Protein AF-A0A963G9V9-F1 (afdb_monomer)

Foldseek 3Di:
DVVLVVVLVLLLVLVVVLVVQLVVQVVVCVVVVHPDDSLNSSVVSCVVSVNDPVLSVQLVVQVPPPPHDSVVSSVVVSVVVVVVVVVVVVPPD

Structure (mmCIF, N/CA/C/O backbone):
data_AF-A0A963G9V9-F1
#
_entry.id   AF-A0A963G9V9-F1
#
loop_
_atom_site.group_PDB
_atom_site.id
_atom_site.type_symbol
_atom_site.label_atom_id
_atom_site.label_alt_id
_atom_site.label_comp_id
_atom_site.label_asym_id
_atom_site.label_entity_id
_atom_site.label_seq_id
_atom_site.pdbx_PDB_ins_code
_atom_site.Cartn_x
_atom_site.Cartn_y
_atom_site.Cartn_z
_atom_site.occupancy
_atom_site.B_iso_or_equiv
_atom_site.auth_seq_id
_atom_site.auth_comp_id
_atom_site.auth_asym_id
_atom_site.auth_atom_id
_atom_site.pdbx_PDB_model_num
ATOM 1 N N . MET A 1 1 ? -14.678 -3.800 21.833 1.00 54.41 1 MET A N 1
ATOM 2 C CA . MET A 1 1 ? -13.247 -3.422 21.724 1.00 54.41 1 MET A CA 1
ATOM 3 C C . MET A 1 1 ? -12.333 -4.540 21.194 1.00 54.41 1 MET A C 1
ATOM 5 O O . MET A 1 1 ? -11.429 -4.218 20.438 1.00 54.41 1 MET A O 1
ATOM 9 N N . GLN A 1 2 ? -12.565 -5.835 21.477 1.00 55.28 2 GLN A N 1
ATOM 10 C CA . GLN A 1 2 ? -11.696 -6.928 20.979 1.00 55.28 2 GLN A CA 1
ATOM 11 C C . GLN A 1 2 ? -11.705 -7.125 19.444 1.00 55.28 2 GLN A C 1
ATOM 13 O O . GLN A 1 2 ? -10.646 -7.312 18.853 1.00 55.28 2 GLN A O 1
ATOM 18 N N . ALA A 1 3 ? -12.853 -7.018 18.763 1.00 55.44 3 ALA A N 1
ATOM 19 C CA . ALA A 1 3 ? -12.947 -7.242 17.308 1.00 55.44 3 ALA A CA 1
ATOM 20 C C . ALA A 1 3 ? -12.066 -6.291 16.464 1.00 55.44 3 ALA A C 1
ATOM 22 O O . ALA A 1 3 ? -11.523 -6.688 15.433 1.00 55.44 3 ALA A O 1
ATOM 23 N N . LEU A 1 4 ? -11.868 -5.054 16.933 1.00 55.16 4 LEU A N 1
ATOM 24 C CA . LEU A 1 4 ? -11.037 -4.043 16.269 1.00 55.16 4 LEU A CA 1
ATOM 25 C C . LEU A 1 4 ? -9.539 -4.373 16.367 1.00 55.16 4 LEU A C 1
ATOM 27 O O . LEU A 1 4 ? -8.798 -4.197 15.403 1.00 55.16 4 LEU A O 1
ATOM 31 N N . GLN A 1 5 ? -9.097 -4.928 17.499 1.00 55.31 5 GLN A N 1
ATOM 32 C CA . GLN A 1 5 ? -7.711 -5.367 17.684 1.00 55.31 5 GLN A CA 1
ATOM 33 C C . GLN A 1 5 ? -7.374 -6.574 16.792 1.00 55.31 5 GLN A C 1
ATOM 35 O O . GLN A 1 5 ? -6.308 -6.602 16.175 1.00 55.31 5 GLN A O 1
ATOM 40 N N . PHE A 1 6 ? -8.304 -7.525 16.641 1.00 57.03 6 PHE A N 1
ATOM 41 C CA . PHE A 1 6 ? -8.152 -8.653 15.711 1.00 57.03 6 PHE A CA 1
ATOM 42 C C . PHE A 1 6 ? -8.144 -8.211 14.241 1.00 57.03 6 PHE A C 1
ATOM 44 O O . PHE A 1 6 ? -7.339 -8.715 13.451 1.00 57.03 6 PHE A O 1
ATOM 51 N N . ALA A 1 7 ? -8.984 -7.240 13.871 1.00 60.06 7 ALA A N 1
ATOM 52 C CA . ALA A 1 7 ? -8.981 -6.655 12.532 1.00 60.06 7 ALA A CA 1
ATOM 53 C C . ALA A 1 7 ? -7.636 -5.976 12.211 1.00 60.06 7 ALA A C 1
ATOM 55 O O . ALA A 1 7 ? -7.092 -6.185 11.127 1.00 60.06 7 ALA A O 1
ATOM 56 N N . ASN A 1 8 ? -7.047 -5.259 13.176 1.00 62.50 8 ASN A N 1
ATOM 57 C CA . ASN A 1 8 ? -5.734 -4.620 13.034 1.00 62.50 8 ASN A CA 1
ATOM 58 C C . ASN A 1 8 ? -4.575 -5.615 12.919 1.00 62.50 8 ASN A C 1
ATOM 60 O O . ASN A 1 8 ? -3.707 -5.454 12.060 1.00 62.50 8 ASN A O 1
ATOM 64 N N . LEU A 1 9 ? -4.558 -6.667 13.741 1.00 62.03 9 LEU A N 1
ATOM 65 C CA . LEU A 1 9 ? -3.576 -7.751 13.622 1.00 62.03 9 LEU A CA 1
ATOM 66 C C . LEU A 1 9 ? -3.652 -8.409 12.241 1.00 62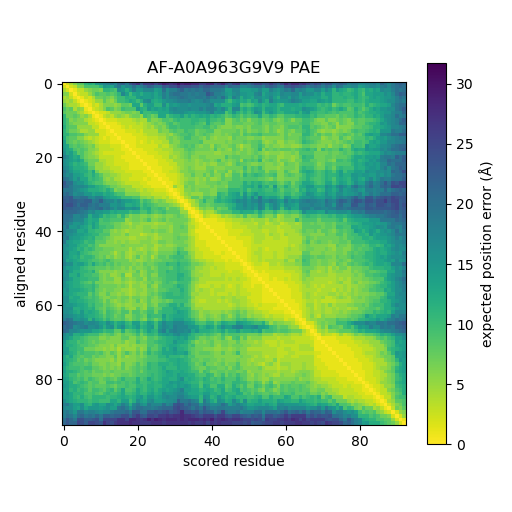.03 9 LEU A C 1
ATOM 68 O O . LEU A 1 9 ? -2.636 -8.579 11.568 1.00 62.03 9 LEU A O 1
ATOM 72 N N . THR A 1 10 ? -4.869 -8.681 11.778 1.00 69.50 10 THR A N 1
ATOM 73 C CA . THR A 1 10 ? -5.114 -9.264 10.457 1.00 69.50 10 TH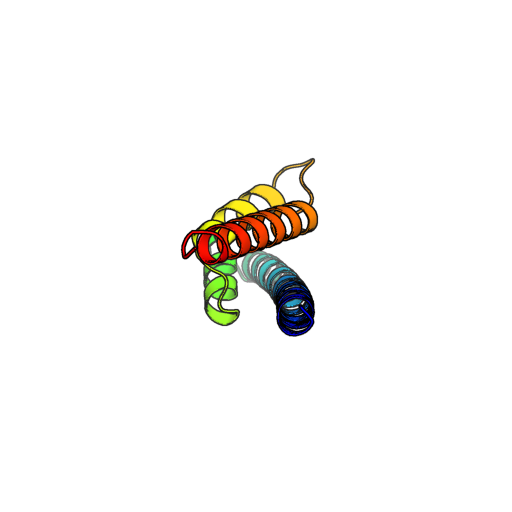R A CA 1
ATOM 74 C C . THR A 1 10 ? -4.672 -8.322 9.331 1.00 69.50 10 THR A C 1
ATOM 76 O O . THR A 1 10 ? -4.047 -8.772 8.369 1.00 69.50 10 THR A O 1
ATOM 79 N N . ALA A 1 11 ? -4.931 -7.017 9.454 1.00 66.56 11 ALA A N 1
ATOM 80 C CA . ALA A 1 11 ? -4.493 -6.002 8.496 1.00 66.56 11 ALA A CA 1
ATOM 81 C C . ALA A 1 11 ? -2.961 -5.904 8.422 1.00 66.56 11 ALA A C 1
ATOM 83 O O . ALA A 1 11 ? -2.403 -5.916 7.326 1.00 66.56 11 ALA A O 1
ATOM 84 N N . ARG A 1 12 ? -2.266 -5.916 9.568 1.00 69.50 12 ARG A N 1
ATOM 85 C CA . ARG A 1 12 ? -0.793 -5.919 9.632 1.00 69.50 12 ARG A CA 1
ATOM 86 C C . ARG A 1 12 ? -0.185 -7.166 8.995 1.00 69.50 12 ARG A C 1
ATOM 88 O O . ARG A 1 12 ? 0.771 -7.064 8.226 1.00 69.50 12 ARG A O 1
ATOM 95 N N . THR A 1 13 ? -0.736 -8.350 9.266 1.00 75.62 13 THR A N 1
ATOM 96 C CA . THR A 1 13 ? -0.252 -9.600 8.657 1.00 75.62 13 THR A CA 1
ATOM 97 C C . THR A 1 13 ? -0.495 -9.628 7.148 1.00 75.62 13 THR A C 1
ATOM 99 O O . THR A 1 13 ? 0.392 -10.035 6.394 1.00 75.62 13 THR A O 1
ATOM 102 N N . ARG A 1 14 ? -1.667 -9.168 6.688 1.00 69.75 14 ARG A N 1
ATOM 103 C CA . ARG A 1 14 ? -1.977 -9.027 5.256 1.00 69.75 14 ARG A CA 1
ATOM 104 C C . ARG A 1 14 ? -1.037 -8.035 4.580 1.00 69.75 14 ARG A C 1
ATOM 106 O O . ARG A 1 14 ? -0.507 -8.351 3.520 1.00 69.75 14 ARG A O 1
ATOM 113 N N . PHE A 1 15 ? -0.753 -6.903 5.221 1.00 70.38 15 PHE A N 1
ATOM 114 C CA . PHE A 1 15 ? 0.173 -5.907 4.694 1.00 70.38 15 PHE A CA 1
ATOM 115 C C . PHE A 1 15 ? 1.604 -6.441 4.571 1.00 70.38 15 PHE A C 1
ATOM 117 O O . PHE A 1 15 ? 2.210 -6.308 3.513 1.00 70.38 15 PHE A O 1
ATOM 124 N N . ARG A 1 16 ? 2.129 -7.125 5.596 1.00 73.12 16 ARG A N 1
ATOM 125 C CA . ARG A 1 16 ? 3.457 -7.760 5.515 1.00 73.12 16 ARG A CA 1
ATOM 126 C C . ARG A 1 16 ? 3.553 -8.734 4.339 1.00 73.12 16 ARG A C 1
ATOM 128 O O . ARG A 1 16 ? 4.519 -8.690 3.584 1.00 73.12 16 ARG A O 1
ATOM 135 N N . ARG A 1 17 ? 2.530 -9.574 4.143 1.00 74.38 17 ARG A N 1
ATOM 136 C CA . ARG A 1 17 ? 2.464 -10.515 3.009 1.00 74.38 17 ARG A CA 1
ATOM 137 C C . ARG A 1 17 ? 2.352 -9.801 1.663 1.00 74.38 17 ARG A C 1
ATOM 139 O O . ARG A 1 17 ? 3.015 -10.200 0.709 1.00 74.38 17 ARG A O 1
ATOM 146 N N . PHE A 1 18 ? 1.539 -8.751 1.584 1.00 73.19 18 PHE A N 1
ATOM 147 C CA . PHE A 1 18 ? 1.446 -7.882 0.414 1.00 73.19 18 PHE A CA 1
ATOM 148 C C . PHE A 1 18 ? 2.812 -7.292 0.058 1.00 73.19 18 PHE A C 1
ATOM 150 O O . PHE A 1 18 ? 3.245 -7.436 -1.081 1.00 73.19 18 PHE A O 1
ATOM 157 N N . PHE A 1 19 ? 3.503 -6.697 1.029 1.00 72.00 19 PHE A N 1
ATOM 158 C CA . PHE A 1 19 ? 4.775 -6.020 0.817 1.00 72.00 19 PHE A CA 1
ATOM 159 C C . PHE A 1 19 ? 5.868 -6.992 0.363 1.00 72.00 19 PHE A C 1
ATOM 161 O O . PHE A 1 19 ? 6.532 -6.746 -0.644 1.00 72.00 19 PHE A O 1
ATOM 168 N N . SER A 1 20 ? 6.000 -8.143 1.032 1.00 73.44 20 SER A N 1
ATOM 169 C CA . SER A 1 20 ? 6.934 -9.192 0.611 1.00 73.44 20 SER A CA 1
ATOM 170 C C . SER A 1 20 ? 6.643 -9.687 -0.809 1.00 73.44 20 SER A C 1
ATOM 172 O O . SER A 1 20 ? 7.571 -9.837 -1.602 1.00 73.44 20 SER A O 1
ATOM 174 N N . ASN A 1 21 ? 5.370 -9.885 -1.169 1.00 72.81 21 ASN A N 1
ATOM 175 C CA . ASN A 1 21 ? 4.996 -10.321 -2.516 1.00 72.81 21 ASN A CA 1
ATOM 176 C C . ASN A 1 21 ? 5.227 -9.234 -3.570 1.00 72.81 21 ASN A C 1
ATOM 178 O O . ASN A 1 21 ? 5.716 -9.534 -4.652 1.00 72.81 21 ASN A O 1
ATOM 182 N N . ALA A 1 22 ? 4.890 -7.979 -3.276 1.00 69.62 22 ALA A N 1
ATOM 183 C CA . ALA A 1 22 ? 5.058 -6.863 -4.201 1.00 69.62 22 ALA A CA 1
ATOM 184 C C . ALA A 1 22 ? 6.539 -6.600 -4.501 1.00 69.62 22 ALA A C 1
ATOM 186 O O . ALA A 1 22 ? 6.916 -6.406 -5.658 1.00 69.62 22 ALA A O 1
ATOM 187 N N . ARG A 1 23 ? 7.390 -6.679 -3.472 1.00 71.88 23 ARG A N 1
ATOM 188 C CA . ARG A 1 23 ? 8.842 -6.583 -3.617 1.00 71.88 23 ARG A CA 1
ATOM 189 C C . ARG A 1 23 ? 9.408 -7.745 -4.434 1.00 71.88 23 ARG A C 1
ATOM 191 O O . ARG A 1 23 ? 10.171 -7.500 -5.362 1.00 71.88 23 ARG A O 1
ATOM 198 N N . ARG A 1 24 ? 8.963 -8.976 -4.166 1.00 72.19 24 ARG A N 1
ATOM 199 C CA . ARG A 1 24 ? 9.356 -10.157 -4.945 1.00 72.19 24 ARG A CA 1
ATOM 200 C C . ARG A 1 24 ? 8.933 -10.051 -6.413 1.00 72.19 24 ARG A C 1
ATOM 202 O O . ARG A 1 24 ? 9.757 -10.258 -7.287 1.00 72.19 24 ARG A O 1
ATOM 209 N N . PHE A 1 25 ? 7.699 -9.629 -6.701 1.00 68.62 25 PHE A N 1
ATOM 210 C CA . PHE A 1 25 ? 7.239 -9.407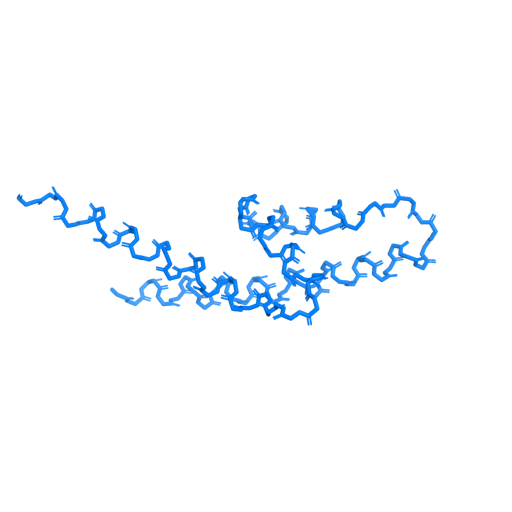 -8.079 1.00 68.62 25 PHE A CA 1
ATOM 211 C C . PHE A 1 25 ? 8.010 -8.302 -8.804 1.00 68.62 25 PHE A C 1
ATOM 213 O O . PHE A 1 25 ? 8.172 -8.360 -10.021 1.00 68.62 25 PHE A O 1
ATOM 220 N N . TRP A 1 26 ? 8.468 -7.278 -8.084 1.00 68.25 26 TRP A N 1
ATOM 221 C CA . TRP A 1 26 ? 9.329 -6.247 -8.654 1.00 68.25 26 TRP A CA 1
ATOM 222 C C . TRP A 1 26 ? 10.727 -6.781 -8.978 1.00 68.25 26 TRP A C 1
ATOM 224 O O . TRP A 1 26 ? 11.230 -6.529 -10.072 1.00 68.25 26 TRP A O 1
ATOM 234 N N . GLU A 1 27 ? 11.337 -7.529 -8.059 1.00 70.75 27 GLU A N 1
ATOM 235 C CA . GLU A 1 27 ? 12.635 -8.176 -8.271 1.00 70.75 27 GLU A CA 1
ATOM 236 C C . GLU A 1 27 ? 12.561 -9.189 -9.431 1.00 70.75 27 GLU A C 1
ATOM 238 O O . GLU A 1 27 ? 13.377 -9.124 -10.350 1.00 70.75 27 GLU A O 1
ATOM 243 N N . ASP A 1 28 ? 11.527 -10.034 -9.472 1.00 71.88 28 ASP A N 1
ATOM 244 C CA . ASP A 1 28 ? 11.282 -10.990 -10.558 1.00 71.88 28 ASP A CA 1
ATOM 245 C C . ASP A 1 28 ? 11.041 -10.266 -11.893 1.00 71.88 28 ASP A C 1
ATOM 247 O O . ASP A 1 28 ? 11.653 -10.604 -12.905 1.00 71.88 28 ASP A O 1
ATOM 251 N N . GLY A 1 29 ? 10.208 -9.218 -11.913 1.00 65.25 29 GLY A N 1
ATOM 252 C CA . GLY A 1 29 ? 9.927 -8.431 -13.118 1.00 65.25 29 GLY A CA 1
ATOM 253 C C . GLY A 1 29 ? 11.170 -7.749 -13.698 1.00 65.25 29 GLY A C 1
ATOM 254 O O . GLY A 1 29 ? 11.348 -7.741 -14.916 1.00 65.25 29 GLY A O 1
ATOM 255 N N . ARG A 1 30 ? 12.071 -7.251 -12.838 1.00 69.06 30 ARG A N 1
ATOM 256 C CA . ARG A 1 30 ? 13.367 -6.689 -13.255 1.00 69.06 30 ARG A CA 1
ATOM 257 C C . ARG A 1 30 ? 14.280 -7.725 -13.906 1.00 69.06 30 ARG A C 1
ATOM 259 O O . ARG A 1 30 ? 14.976 -7.378 -14.855 1.00 69.06 30 ARG A O 1
ATOM 266 N N . HIS A 1 31 ? 14.298 -8.957 -13.402 1.00 69.56 31 HIS A N 1
ATOM 267 C CA . HIS A 1 31 ? 15.151 -10.025 -13.937 1.00 69.56 31 HIS A CA 1
ATOM 268 C C . HIS A 1 31 ? 14.558 -10.705 -15.176 1.00 69.56 31 HIS A C 1
ATOM 270 O O . HIS A 1 31 ? 15.298 -11.230 -16.001 1.00 69.56 31 HIS A O 1
ATOM 276 N N . SER A 1 32 ? 13.235 -10.663 -15.336 1.00 64.44 32 SER A N 1
ATOM 277 C CA . SER A 1 32 ? 12.520 -11.352 -16.420 1.00 64.44 32 SER A CA 1
ATOM 278 C C . SER A 1 32 ? 12.480 -10.571 -17.742 1.00 64.44 32 SER A C 1
ATOM 280 O O . SER A 1 32 ? 11.940 -11.071 -18.724 1.00 64.44 32 SER A O 1
ATOM 282 N N . GLY A 1 33 ? 12.970 -9.325 -17.776 1.00 62.81 33 GLY A N 1
ATOM 283 C CA . GLY A 1 33 ? 12.907 -8.463 -18.967 1.00 62.81 33 GLY A CA 1
ATOM 284 C C . GLY A 1 33 ? 11.488 -8.028 -19.363 1.00 62.81 33 GLY A C 1
ATOM 285 O O . GLY A 1 33 ? 11.289 -7.469 -20.440 1.00 62.81 33 GLY A O 1
ATOM 286 N N . VAL A 1 34 ? 10.490 -8.264 -18.505 1.00 64.38 34 VAL A N 1
ATOM 287 C CA . VAL A 1 34 ? 9.102 -7.869 -18.758 1.00 64.38 34 VAL A CA 1
ATOM 288 C C . VAL A 1 34 ? 8.962 -6.369 -18.494 1.00 64.38 34 VAL A C 1
ATOM 290 O O . VAL A 1 34 ? 9.303 -5.889 -17.413 1.00 64.38 34 VAL A O 1
ATOM 293 N N . LEU A 1 35 ? 8.401 -5.624 -19.453 1.00 59.97 35 LEU A N 1
ATOM 294 C CA . LEU A 1 35 ? 8.028 -4.210 -19.300 1.00 59.97 35 LEU A CA 1
ATOM 295 C C . LEU A 1 35 ? 6.814 -4.059 -18.364 1.00 59.97 35 LEU A C 1
ATOM 297 O O . LEU A 1 35 ? 5.717 -3.678 -18.772 1.00 59.97 35 LEU A O 1
ATOM 301 N N . VAL A 1 36 ? 6.995 -4.373 -17.084 1.00 65.44 36 VAL A N 1
ATOM 302 C CA . VAL A 1 36 ? 6.033 -4.069 -16.024 1.00 65.44 36 VAL A CA 1
ATOM 303 C C . VAL A 1 36 ? 6.502 -2.848 -15.249 1.00 65.44 36 VAL A C 1
ATOM 305 O O . VAL A 1 36 ? 7.624 -2.782 -14.750 1.00 65.44 36 VAL A O 1
ATOM 308 N N . THR A 1 37 ? 5.627 -1.850 -15.126 1.00 72.56 37 THR A N 1
ATOM 309 C CA . THR A 1 37 ? 5.907 -0.720 -14.244 1.00 72.56 37 THR A CA 1
ATOM 310 C C . THR A 1 37 ? 5.795 -1.182 -12.797 1.00 72.56 37 THR A C 1
ATOM 312 O O . THR A 1 37 ? 4.887 -1.931 -12.428 1.00 72.56 37 THR A O 1
ATOM 315 N N . ARG A 1 38 ? 6.700 -0.696 -11.947 1.00 73.19 38 ARG A 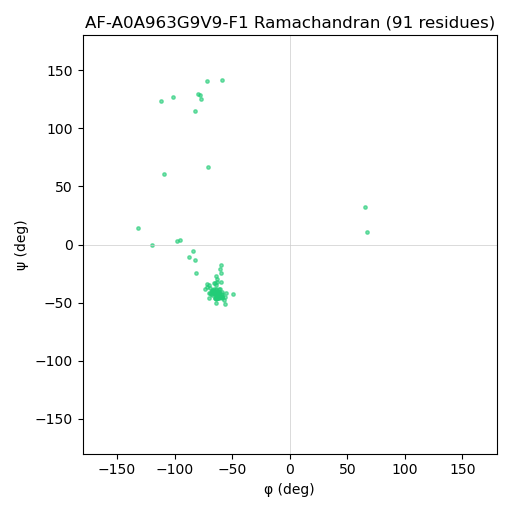N 1
ATOM 316 C CA . ARG A 1 38 ? 6.725 -0.996 -10.508 1.00 73.19 38 ARG A CA 1
ATOM 317 C C . ARG A 1 38 ? 5.354 -0.808 -9.853 1.00 73.19 38 ARG A C 1
ATOM 319 O O .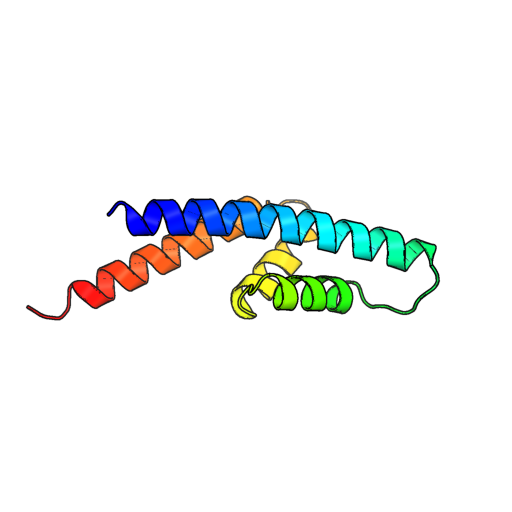 ARG A 1 38 ? 4.893 -1.672 -9.111 1.00 73.19 38 ARG A O 1
ATOM 326 N N . ARG A 1 39 ? 4.657 0.272 -10.220 1.00 78.19 39 ARG A N 1
ATOM 327 C CA . ARG A 1 39 ? 3.300 0.584 -9.755 1.00 78.19 39 ARG A CA 1
ATOM 328 C C . ARG A 1 39 ? 2.274 -0.484 -10.139 1.00 78.19 39 ARG A C 1
ATOM 330 O O . ARG A 1 39 ? 1.439 -0.818 -9.310 1.00 78.19 39 ARG A O 1
ATOM 337 N N . ARG A 1 40 ? 2.351 -1.076 -11.339 1.00 76.06 40 ARG A N 1
ATOM 338 C CA . ARG A 1 40 ? 1.440 -2.155 -11.769 1.00 76.06 40 ARG A CA 1
ATOM 339 C C . ARG A 1 40 ? 1.645 -3.453 -10.984 1.00 76.06 40 ARG A C 1
ATOM 341 O O . ARG A 1 40 ? 0.657 -4.090 -10.617 1.00 76.06 40 ARG A O 1
ATOM 348 N N . CYS A 1 41 ? 2.892 -3.825 -10.686 1.00 72.94 41 CYS A N 1
ATOM 349 C CA . CYS A 1 41 ? 3.184 -5.008 -9.864 1.00 72.94 41 CYS A CA 1
ATOM 350 C C . CYS A 1 41 ? 2.617 -4.849 -8.449 1.00 72.94 41 CYS A C 1
ATOM 352 O O . CYS A 1 41 ? 1.942 -5.740 -7.933 1.00 72.94 41 CYS A O 1
ATOM 354 N N . PHE A 1 42 ? 2.837 -3.677 -7.851 1.00 74.62 42 PHE A N 1
ATOM 355 C CA . PHE A 1 42 ? 2.316 -3.351 -6.529 1.00 74.62 42 PHE A CA 1
ATOM 356 C C . PHE A 1 42 ? 0.777 -3.251 -6.541 1.00 74.62 42 PHE A C 1
ATOM 358 O O . PHE A 1 42 ? 0.137 -3.809 -5.656 1.00 74.62 42 PHE A O 1
ATOM 365 N N . ALA A 1 43 ? 0.156 -2.639 -7.555 1.00 78.31 43 ALA A N 1
ATOM 366 C CA . ALA A 1 43 ? -1.306 -2.545 -7.664 1.00 78.31 43 ALA A CA 1
ATOM 367 C C . ALA A 1 43 ? -1.976 -3.927 -7.780 1.00 78.31 43 ALA A C 1
ATOM 369 O O . ALA A 1 43 ? -2.971 -4.204 -7.112 1.00 78.31 43 ALA A O 1
ATOM 370 N N . SER A 1 44 ? -1.383 -4.835 -8.559 1.00 76.81 44 SER A N 1
ATOM 371 C CA . SER A 1 44 ? -1.885 -6.210 -8.708 1.00 76.81 44 SER A CA 1
ATOM 372 C C . SER A 1 44 ? -1.811 -6.987 -7.389 1.00 76.81 44 SER A C 1
ATOM 374 O O . SER A 1 44 ? -2.718 -7.748 -7.048 1.00 76.81 44 SER A O 1
ATOM 376 N N . ALA A 1 45 ? -0.743 -6.784 -6.612 1.00 75.44 45 ALA A N 1
ATOM 377 C CA . ALA A 1 45 ? -0.634 -7.359 -5.276 1.00 75.44 45 ALA A CA 1
ATOM 378 C C . ALA A 1 45 ? -1.666 -6.746 -4.311 1.00 75.44 45 ALA A C 1
ATOM 380 O O . ALA A 1 45 ? -2.259 -7.476 -3.519 1.00 75.44 45 ALA A O 1
ATOM 381 N N . ALA A 1 46 ? -1.922 -5.438 -4.394 1.00 78.38 46 ALA A N 1
ATOM 382 C CA . ALA A 1 46 ? -2.870 -4.737 -3.529 1.00 78.38 46 ALA A CA 1
ATOM 383 C C . ALA A 1 46 ? -4.301 -5.248 -3.735 1.00 78.38 46 ALA A C 1
ATOM 385 O O . ALA A 1 46 ? -4.976 -5.583 -2.761 1.00 78.38 46 ALA A O 1
ATOM 386 N N . GLN A 1 47 ? -4.715 -5.423 -4.995 1.00 78.56 47 GLN A N 1
ATOM 387 C CA . GLN A 1 47 ? -6.010 -6.012 -5.344 1.00 78.56 47 GLN A CA 1
ATOM 388 C C . GLN A 1 47 ? -6.172 -7.427 -4.773 1.00 78.56 47 GLN A C 1
ATOM 390 O O . GLN A 1 47 ? -7.194 -7.732 -4.163 1.00 78.56 47 GLN A O 1
ATOM 395 N N . ARG A 1 48 ? -5.146 -8.281 -4.893 1.00 78.50 48 ARG A N 1
ATOM 396 C CA . ARG A 1 48 ? -5.185 -9.662 -4.372 1.00 78.50 48 ARG A CA 1
ATOM 397 C C . ARG A 1 48 ? -5.325 -9.741 -2.853 1.00 78.50 48 ARG A C 1
ATOM 399 O O . ARG A 1 48 ? -5.882 -10.710 -2.348 1.00 78.50 48 ARG A O 1
ATOM 406 N N . HIS A 1 49 ? -4.808 -8.750 -2.132 1.00 72.12 49 HIS A N 1
ATOM 407 C CA . HIS A 1 49 ? -4.856 -8.700 -0.666 1.00 72.12 49 HIS A CA 1
ATOM 408 C C . HIS A 1 49 ? -5.990 -7.823 -0.121 1.00 72.12 49 HIS A C 1
ATOM 410 O O . HIS A 1 49 ? -6.110 -7.678 1.097 1.00 72.12 49 HIS A O 1
ATOM 416 N N . GLY A 1 50 ? -6.827 -7.259 -0.999 1.00 77.38 50 GLY A N 1
ATOM 417 C CA . GLY A 1 50 ? -7.938 -6.387 -0.620 1.00 77.38 50 GLY A CA 1
ATOM 418 C C . GLY A 1 50 ? -7.488 -5.073 0.021 1.00 77.38 50 GLY A C 1
ATOM 419 O O . GLY A 1 50 ? -8.164 -4.570 0.917 1.00 77.38 50 GLY A O 1
ATOM 420 N N . ILE A 1 51 ? -6.331 -4.538 -0.384 1.00 76.56 51 ILE A N 1
ATOM 421 C CA . ILE A 1 51 ? -5.857 -3.238 0.098 1.00 76.56 51 ILE A CA 1
ATOM 422 C C . ILE A 1 51 ? -6.628 -2.125 -0.632 1.00 76.56 51 ILE A C 1
ATOM 424 O O . ILE A 1 51 ? -6.621 -2.108 -1.864 1.00 76.56 51 ILE A O 1
ATOM 428 N N . PRO A 1 52 ? -7.277 -1.192 0.092 1.00 79.12 52 PRO A N 1
ATOM 429 C CA . PRO A 1 52 ? -7.941 -0.039 -0.509 1.00 79.12 52 PRO A CA 1
ATOM 430 C C . PRO A 1 52 ? -6.977 0.829 -1.324 1.00 79.12 52 PRO A C 1
ATOM 432 O O . PRO A 1 52 ? -5.856 1.081 -0.888 1.00 79.12 52 PRO A O 1
ATOM 435 N N . GLU A 1 53 ? -7.440 1.358 -2.455 1.00 77.06 53 GLU A N 1
ATOM 436 C CA . GLU A 1 53 ? -6.642 2.207 -3.353 1.00 77.06 53 GLU A CA 1
ATOM 437 C C . GLU A 1 53 ? -6.011 3.443 -2.667 1.00 77.06 53 GLU A C 1
ATOM 439 O O . GLU A 1 53 ? -4.814 3.667 -2.849 1.00 77.06 53 GLU A O 1
ATOM 444 N N . PRO A 1 54 ? -6.707 4.180 -1.773 1.00 77.75 54 PRO A N 1
ATOM 445 C CA . PRO A 1 54 ? -6.092 5.312 -1.071 1.00 77.75 54 PRO A CA 1
ATOM 446 C C . PRO A 1 54 ? -4.966 4.899 -0.114 1.00 77.75 54 PRO A C 1
ATOM 448 O O . PRO A 1 54 ? -4.001 5.635 0.080 1.00 77.75 54 PRO A O 1
ATOM 451 N N . LEU A 1 55 ? -5.086 3.713 0.494 1.00 76.88 55 LEU A N 1
ATOM 452 C CA . LEU A 1 55 ? -4.042 3.143 1.345 1.00 76.88 55 LEU A CA 1
ATOM 453 C C . LEU A 1 55 ? -2.873 2.651 0.477 1.00 76.88 55 LEU A C 1
ATOM 455 O O . LEU A 1 55 ? -1.716 2.857 0.824 1.00 76.88 55 LEU A O 1
ATOM 459 N N . PHE A 1 56 ? -3.163 2.065 -0.684 1.00 81.38 56 PHE A N 1
ATOM 460 C CA . PHE A 1 56 ? -2.155 1.644 -1.650 1.00 81.38 56 PHE A CA 1
ATOM 461 C C . PHE A 1 56 ? -1.246 2.793 -2.107 1.00 81.38 56 PHE A C 1
ATOM 463 O O . PHE A 1 56 ? -0.031 2.619 -2.079 1.00 81.38 56 PHE A O 1
ATOM 470 N N . ASP A 1 57 ? -1.791 3.951 -2.487 1.00 81.12 57 ASP A N 1
ATOM 471 C CA . ASP A 1 57 ? -0.976 5.067 -2.991 1.00 81.12 57 ASP A CA 1
ATOM 472 C C . ASP A 1 57 ? -0.039 5.644 -1.916 1.00 81.12 57 ASP A C 1
ATOM 474 O O . ASP A 1 57 ? 1.128 5.938 -2.203 1.00 81.12 57 ASP A O 1
ATOM 478 N N . ARG A 1 58 ? -0.507 5.734 -0.662 1.00 78.50 58 ARG A N 1
ATOM 479 C CA . ARG A 1 58 ? 0.324 6.149 0.483 1.00 78.50 58 ARG A CA 1
ATOM 480 C C . ARG A 1 58 ? 1.445 5.155 0.746 1.00 78.50 58 ARG A C 1
ATOM 482 O O . ARG A 1 58 ? 2.613 5.529 0.788 1.00 78.50 58 ARG A O 1
ATOM 489 N N . LEU A 1 59 ? 1.098 3.871 0.831 1.00 76.62 59 LEU A N 1
ATOM 490 C CA . LEU A 1 59 ? 2.067 2.804 1.062 1.00 76.62 59 LEU A CA 1
ATOM 491 C C . LEU A 1 59 ? 3.085 2.720 -0.072 1.00 76.62 59 LEU A C 1
ATOM 493 O O . LEU A 1 59 ? 4.275 2.605 0.197 1.00 76.62 59 LEU A O 1
ATOM 497 N N . TYR A 1 60 ? 2.645 2.804 -1.329 1.00 80.56 60 TYR A N 1
ATOM 498 C CA . TYR A 1 60 ? 3.527 2.793 -2.492 1.00 80.56 60 TYR A CA 1
ATOM 499 C C . TYR A 1 60 ? 4.522 3.952 -2.432 1.00 80.56 60 TYR A C 1
ATOM 501 O O . TYR A 1 60 ? 5.713 3.729 -2.618 1.00 80.56 60 TYR A O 1
ATOM 509 N N . SER A 1 61 ? 4.055 5.163 -2.123 1.00 80.00 61 SER A N 1
ATOM 510 C CA . SER A 1 61 ? 4.915 6.344 -1.989 1.00 80.00 61 SER A CA 1
ATOM 511 C C . SER A 1 61 ? 5.936 6.171 -0.859 1.00 80.00 61 SER A C 1
ATOM 513 O O . SER A 1 61 ? 7.128 6.391 -1.069 1.00 80.00 61 SER A O 1
ATOM 515 N N . ALA A 1 62 ? 5.497 5.669 0.298 1.00 74.81 62 ALA A N 1
ATOM 516 C CA . ALA A 1 62 ? 6.357 5.405 1.447 1.00 74.81 62 ALA A CA 1
ATOM 517 C C . ALA A 1 62 ? 7.416 4.325 1.175 1.00 74.81 62 ALA A C 1
ATOM 519 O O . ALA A 1 62 ? 8.547 4.451 1.622 1.00 74.81 62 ALA A O 1
ATOM 520 N N . CYS A 1 63 ? 7.098 3.298 0.378 1.00 71.06 63 CYS A N 1
ATOM 521 C CA . CYS A 1 63 ? 8.044 2.230 0.024 1.00 71.06 63 CYS A CA 1
ATOM 522 C C . CYS A 1 63 ? 9.292 2.724 -0.725 1.00 71.06 63 CYS A C 1
ATOM 524 O O . CYS A 1 63 ? 10.283 1.995 -0.783 1.00 71.06 63 CYS A O 1
ATOM 526 N N . PHE A 1 64 ? 9.230 3.903 -1.348 1.00 70.19 64 PHE A N 1
ATOM 527 C CA . PHE A 1 64 ? 10.321 4.460 -2.153 1.00 70.19 64 PHE A CA 1
ATOM 528 C C . PHE A 1 64 ? 10.836 5.802 -1.639 1.00 70.19 64 PHE A C 1
ATOM 530 O O . PHE A 1 64 ? 11.755 6.357 -2.234 1.00 70.19 64 PHE A O 1
ATOM 537 N N . ALA A 1 65 ? 10.268 6.318 -0.555 1.00 73.31 65 ALA A N 1
ATOM 538 C CA . ALA A 1 65 ? 10.804 7.479 0.126 1.00 73.31 65 ALA A CA 1
ATOM 539 C C . ALA A 1 65 ? 11.986 7.039 1.007 1.00 73.31 65 ALA A C 1
ATOM 541 O O . ALA A 1 65 ? 11.862 6.098 1.786 1.00 73.31 65 ALA A O 1
ATOM 542 N N . GLU A 1 66 ? 13.131 7.719 0.901 1.00 62.34 66 GLU A N 1
ATOM 543 C CA . GLU A 1 66 ? 14.374 7.356 1.614 1.00 62.34 66 GLU A CA 1
ATOM 544 C C . GLU A 1 66 ? 14.244 7.351 3.149 1.00 62.34 66 GLU A C 1
ATOM 546 O O . GLU A 1 66 ? 15.062 6.740 3.835 1.00 62.34 66 GLU A O 1
ATOM 551 N N . HIS A 1 67 ? 13.203 7.986 3.696 1.00 63.44 67 HIS A N 1
ATOM 552 C CA . HIS A 1 67 ? 13.021 8.180 5.136 1.00 63.44 67 HIS A CA 1
ATOM 553 C C . HIS A 1 67 ? 11.626 7.817 5.662 1.00 63.44 67 HIS A C 1
ATOM 555 O O . HIS A 1 67 ? 11.292 8.190 6.784 1.00 63.44 67 HIS A O 1
ATOM 561 N N . HIS A 1 68 ? 10.802 7.105 4.888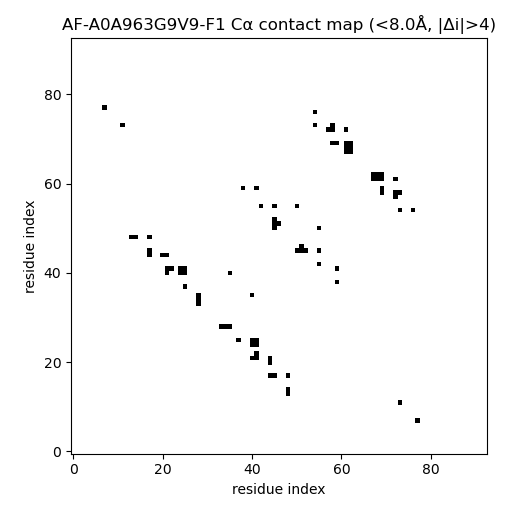 1.00 66.81 68 HIS A N 1
ATOM 562 C CA . HIS A 1 68 ? 9.443 6.754 5.315 1.00 66.81 68 HIS A CA 1
ATOM 563 C C . HIS A 1 68 ? 9.306 5.254 5.556 1.00 66.8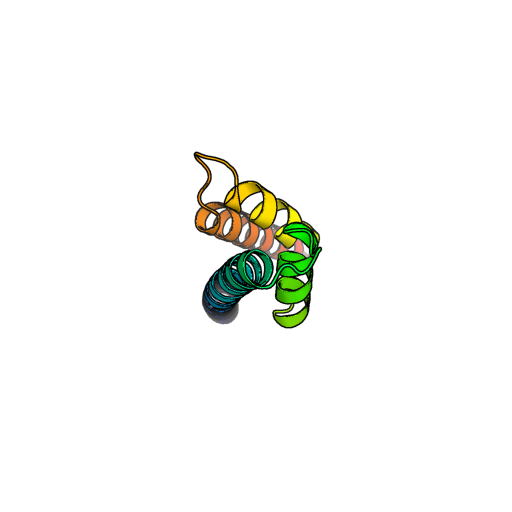1 68 HIS A C 1
ATOM 565 O O . HIS A 1 68 ? 9.565 4.451 4.665 1.00 66.81 68 HIS A O 1
ATOM 571 N N . ASP A 1 69 ? 8.883 4.871 6.764 1.00 74.50 69 ASP A N 1
ATOM 572 C CA . ASP A 1 69 ? 8.551 3.484 7.085 1.00 74.50 69 ASP A CA 1
ATOM 573 C C . ASP A 1 69 ? 7.118 3.178 6.606 1.00 74.50 69 ASP A C 1
ATOM 575 O O . ASP A 1 69 ? 6.154 3.722 7.155 1.00 74.50 69 ASP A O 1
ATOM 579 N N . PRO A 1 70 ? 6.923 2.275 5.626 1.00 72.19 70 PRO A N 1
ATOM 580 C CA . PRO A 1 70 ? 5.590 1.883 5.170 1.00 72.19 70 PRO A CA 1
ATOM 581 C C . PRO A 1 70 ? 4.727 1.271 6.283 1.00 72.19 70 PRO A C 1
ATOM 583 O O . PRO A 1 70 ? 3.499 1.302 6.203 1.00 72.19 70 PRO A O 1
ATOM 586 N N . MET A 1 71 ? 5.343 0.699 7.324 1.00 74.50 71 MET A N 1
ATOM 587 C CA . MET A 1 71 ? 4.616 0.201 8.493 1.00 74.50 71 MET A CA 1
ATOM 588 C C . MET A 1 71 ? 4.067 1.340 9.355 1.00 74.50 71 MET A C 1
ATOM 590 O O . MET A 1 71 ? 2.987 1.178 9.926 1.00 74.50 71 MET A O 1
ATOM 594 N N . ALA A 1 72 ? 4.776 2.469 9.451 1.00 77.81 72 ALA A N 1
ATOM 595 C CA . ALA A 1 72 ? 4.300 3.650 10.166 1.00 77.81 72 ALA A CA 1
ATOM 596 C C . ALA A 1 72 ? 3.053 4.226 9.478 1.00 77.81 72 ALA A C 1
ATOM 598 O O . ALA A 1 72 ? 2.026 4.393 10.126 1.00 77.81 72 ALA A O 1
ATOM 599 N N . GLU A 1 73 ? 3.090 4.361 8.152 1.00 80.31 73 GLU A N 1
ATOM 600 C CA . GLU A 1 73 ? 1.951 4.796 7.325 1.00 80.31 73 GLU A CA 1
ATOM 601 C C . GLU A 1 73 ? 0.722 3.891 7.454 1.00 80.31 73 GLU A C 1
ATOM 603 O O . GLU A 1 73 ? -0.416 4.356 7.550 1.00 80.31 73 GLU A O 1
ATOM 608 N N . LEU A 1 74 ? 0.937 2.572 7.503 1.00 78.38 74 LEU A N 1
ATOM 609 C CA . LEU A 1 74 ? -0.151 1.638 7.775 1.00 78.38 74 LEU A CA 1
ATOM 610 C C . LEU A 1 74 ? -0.768 1.891 9.155 1.00 78.38 74 LEU A C 1
ATOM 612 O O . LEU A 1 74 ? -1.990 1.861 9.283 1.00 78.38 74 LEU A O 1
ATOM 616 N N . ASN A 1 75 ? 0.058 2.084 10.186 1.00 78.38 75 ASN A N 1
ATOM 617 C CA . ASN A 1 75 ? -0.432 2.310 11.543 1.00 78.38 75 ASN A CA 1
ATOM 618 C C . ASN A 1 75 ? -1.215 3.623 11.631 1.00 78.38 75 ASN A C 1
ATOM 620 O O . ASN A 1 75 ? -2.335 3.600 12.128 1.00 78.38 75 ASN A O 1
ATOM 624 N N . GLU A 1 76 ? -0.699 4.712 11.059 1.00 82.44 76 GLU A N 1
ATOM 625 C CA . GLU A 1 76 ? -1.405 5.996 11.007 1.00 82.44 76 GLU A CA 1
ATOM 626 C C . GLU A 1 76 ? -2.754 5.881 10.293 1.00 82.44 76 GLU A C 1
ATOM 628 O O . GLU A 1 76 ? -3.768 6.378 10.784 1.00 82.44 76 GLU A O 1
ATOM 633 N N . TYR A 1 77 ? -2.808 5.174 9.159 1.00 79.62 77 TYR A N 1
ATOM 634 C CA . TYR A 1 77 ? -4.067 4.950 8.449 1.00 79.62 77 TYR A CA 1
ATOM 635 C C . TYR A 1 77 ? -5.072 4.137 9.280 1.00 79.62 77 TYR A C 1
ATOM 637 O O . TYR A 1 77 ? -6.266 4.448 9.293 1.00 79.62 77 TYR A O 1
ATOM 645 N N . LEU A 1 78 ? -4.613 3.086 9.967 1.00 78.06 78 LEU A N 1
ATOM 646 C CA . LEU A 1 78 ? -5.467 2.264 10.825 1.00 78.06 78 LEU A CA 1
ATOM 647 C C . LEU A 1 78 ? -5.969 3.054 12.041 1.00 78.06 78 LEU A C 1
ATOM 649 O O . LEU A 1 78 ? -7.152 2.958 12.366 1.00 78.06 78 LEU A O 1
ATOM 653 N N . ASP A 1 79 ? -5.118 3.872 12.657 1.00 79.31 79 ASP A N 1
ATOM 654 C CA . ASP A 1 79 ? -5.469 4.711 13.806 1.00 79.31 79 ASP A CA 1
ATOM 655 C C . ASP A 1 79 ? -6.448 5.827 13.413 1.00 79.31 79 ASP A C 1
ATOM 657 O O . ASP A 1 79 ? -7.458 6.035 14.092 1.00 79.31 79 ASP A O 1
ATOM 661 N N . ALA A 1 80 ? -6.238 6.482 12.266 1.00 80.00 80 ALA A N 1
ATOM 662 C CA . ALA A 1 80 ? -7.176 7.465 11.722 1.00 80.00 80 ALA A CA 1
ATOM 663 C C . ALA A 1 80 ? -8.547 6.835 11.424 1.00 80.00 80 ALA A C 1
ATOM 665 O O . ALA A 1 80 ? -9.592 7.405 11.742 1.00 80.00 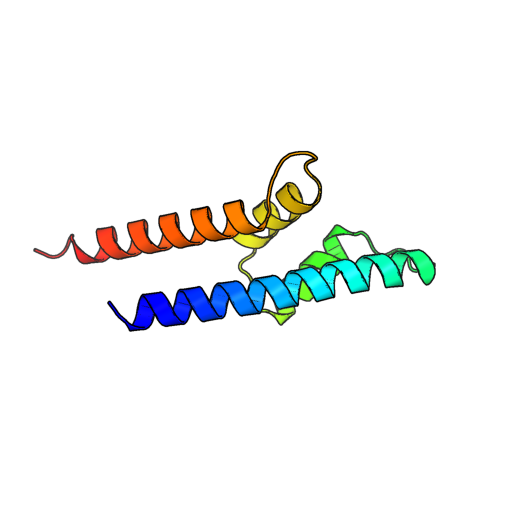80 ALA A O 1
ATOM 666 N N . ARG A 1 81 ? -8.559 5.620 10.864 1.00 77.31 81 ARG A N 1
ATOM 667 C CA . ARG A 1 81 ? -9.794 4.891 10.550 1.00 77.31 81 ARG A CA 1
ATOM 668 C C . ARG A 1 81 ? -10.534 4.426 11.805 1.00 77.31 81 ARG A C 1
ATOM 670 O O . ARG A 1 81 ? -11.760 4.482 11.835 1.00 77.31 81 ARG A O 1
ATOM 677 N N . LEU A 1 82 ? -9.815 3.998 12.841 1.00 71.81 82 LEU A N 1
ATOM 678 C CA . LEU A 1 82 ? -10.400 3.704 14.152 1.00 71.81 82 LEU A CA 1
ATOM 679 C C . LEU A 1 82 ? -10.997 4.957 14.799 1.00 71.81 82 LEU A C 1
ATOM 681 O O . LEU A 1 82 ? -12.092 4.887 15.353 1.00 71.81 82 LEU A O 1
ATOM 685 N N . THR A 1 83 ? -10.302 6.089 14.696 1.00 75.94 83 THR A N 1
ATOM 686 C CA . THR A 1 83 ? -10.756 7.375 15.241 1.00 75.94 83 THR A CA 1
ATOM 687 C C . THR A 1 83 ? -12.042 7.840 14.556 1.00 75.94 83 THR A C 1
ATOM 689 O O . THR A 1 83 ? -13.009 8.162 15.239 1.00 75.94 83 THR A O 1
ATOM 692 N N . SER A 1 84 ? -12.102 7.769 13.222 1.00 74.25 84 SER A N 1
ATOM 693 C CA . SER A 1 84 ? -13.309 8.090 12.444 1.00 74.25 84 SER A CA 1
ATOM 694 C C . SER A 1 84 ? -14.495 7.192 12.817 1.00 74.25 84 SER A C 1
ATOM 696 O O . SER A 1 84 ? -15.585 7.695 13.063 1.00 74.25 84 SER A O 1
ATOM 698 N N . LEU A 1 85 ? -14.286 5.876 12.949 1.00 69.50 85 LEU A N 1
ATOM 699 C CA . LEU A 1 85 ? -15.347 4.946 13.358 1.00 69.50 85 LEU A CA 1
ATOM 700 C C . LEU A 1 85 ? -15.840 5.192 14.793 1.00 69.50 85 LEU A C 1
ATOM 702 O O . LEU A 1 85 ? -17.011 4.965 15.087 1.00 69.50 85 LEU A O 1
ATOM 706 N N . ALA A 1 86 ? -14.958 5.631 15.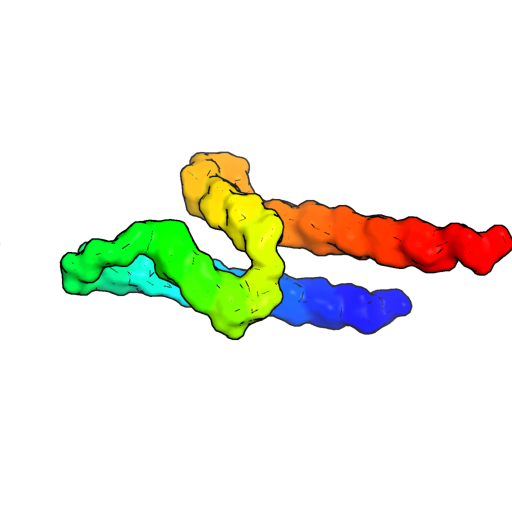694 1.00 66.56 86 ALA A N 1
ATOM 707 C CA . ALA A 1 86 ? -15.335 5.989 17.058 1.00 66.56 86 ALA A CA 1
ATOM 708 C C . ALA A 1 86 ? -16.164 7.285 17.105 1.00 66.56 86 ALA A C 1
ATOM 710 O O . ALA A 1 86 ? -17.080 7.388 17.919 1.00 66.56 86 ALA A O 1
ATOM 711 N N . GLN A 1 87 ? -15.878 8.248 16.221 1.00 65.19 87 GLN A N 1
ATOM 712 C CA . GLN A 1 87 ? -16.646 9.490 16.100 1.00 65.19 87 GLN A CA 1
ATOM 713 C C . GLN A 1 87 ? -18.051 9.245 15.536 1.00 65.19 87 GLN A C 1
ATOM 715 O O . GLN A 1 87 ? -19.013 9.767 16.096 1.00 65.19 87 GLN A O 1
ATOM 720 N N . ASP A 1 88 ? -18.185 8.380 14.528 1.00 59.94 88 ASP A N 1
ATOM 721 C CA . ASP A 1 88 ? -19.482 8.038 13.922 1.00 59.94 88 ASP A CA 1
ATOM 722 C C . ASP A 1 88 ? -20.439 7.331 14.903 1.00 59.94 88 ASP A C 1
ATOM 724 O O . ASP A 1 88 ? -21.658 7.443 14.790 1.00 59.94 88 ASP A O 1
ATOM 728 N N . GLN A 1 89 ? -19.910 6.625 15.910 1.00 57.00 89 GLN A N 1
ATOM 729 C CA . GLN A 1 89 ? -20.725 6.001 16.964 1.00 57.00 89 GLN A CA 1
ATOM 730 C C . GLN A 1 89 ? -21.117 6.968 18.094 1.00 57.00 89 GLN A C 1
ATOM 732 O O . GLN A 1 89 ? -21.999 6.649 18.891 1.00 57.00 89 GLN A O 1
ATOM 737 N N . GLY A 1 90 ? -20.487 8.144 18.173 1.00 56.56 90 GLY A N 1
ATOM 738 C CA . GLY A 1 90 ? -20.739 9.148 19.208 1.00 56.56 90 GLY A CA 1
ATOM 739 C C . GLY A 1 90 ? -21.867 10.135 18.889 1.00 56.56 90 GLY A C 1
ATOM 740 O O . GLY A 1 90 ? -22.283 10.868 19.780 1.00 56.56 90 GLY A O 1
ATOM 741 N N . THR A 1 91 ? -22.373 10.170 17.651 1.00 52.25 91 THR A N 1
ATOM 742 C CA . THR A 1 91 ? -23.311 11.212 17.176 1.00 52.25 91 THR A CA 1
ATOM 743 C C . THR A 1 91 ? -24.797 10.829 17.268 1.00 52.25 91 THR A C 1
ATOM 745 O O . THR A 1 91 ? -25.657 11.611 16.877 1.00 52.25 91 THR A O 1
ATOM 748 N N . HIS A 1 92 ? -25.133 9.659 17.819 1.00 48.38 92 HIS A N 1
ATOM 749 C CA . HIS A 1 92 ? -26.520 9.249 18.091 1.00 48.38 92 HIS A CA 1
ATOM 750 C C . HIS A 1 92 ? -26.829 9.239 19.597 1.00 48.38 92 HIS A C 1
ATOM 752 O O . HIS A 1 92 ? -27.170 8.201 20.169 1.00 48.38 92 HIS A O 1
ATOM 758 N N . ARG A 1 93 ? -26.708 10.397 20.251 1.00 42.31 93 ARG A N 1
ATOM 759 C CA . ARG A 1 93 ? -27.293 10.631 21.577 1.00 42.31 93 ARG A CA 1
ATOM 760 C C . ARG A 1 93 ? -28.142 11.886 21.585 1.00 42.31 93 ARG A C 1
ATOM 762 O O . ARG A 1 93 ? -27.673 12.896 21.021 1.00 42.31 93 ARG A O 1
#

Radius of gyration: 15.69 Å; Cα contacts (8 Å, |Δi|>4): 44; chains: 1; bounding box: 42×23×41 Å

Sequence (93 aa):
MQALQFANLTARTRFRRFFSNARRFWEDGRHSGVLVTRRRCFASAAQRHGIPEPLFDRLYSACFAEHHDPMAELNEYLDARLTSLAQDQGTHR

Nearest PDB structures (foldseek):
  4ndy-assembly1_I  TM=3.623E-01  e=1.855E+00  Homo sapiens
  1knz-assembly4_N  TM=4.415E-01  e=8.809E+00  Simian rotavirus A/SA11
  7k3h-assembly1_B  TM=2.920E-01  e=4.557E+00  synthetic construct
  4ne1-assembly1_K  TM=3.470E-01  e=6.149E+00  Homo sapiens

Mean predicted aligned error: 9.61 Å

Secondary structure (DSSP, 8-state):
-HHHHHHHHHHHHHHHHHHHHHHHHHHHHHHTT----HHHHHHHHHHHTT--HHHHHHHHHHTTSTT--HHHHHHHHHHHHHHHHHHHTSS--

pLDDT: mean 70.48, std 8.32, range [42.31, 82.44]

Solvent-accessible surface area (backbone atoms only — not comparable to full-atom values): 5335 Å² total; per-residue (Å²): 118,69,69,61,54,55,51,49,54,51,50,52,54,50,47,54,54,36,51,56,48,23,52,48,50,41,55,50,36,69,74,67,74,49,96,67,56,67,67,57,45,39,49,56,36,31,61,76,68,69,50,53,66,77,58,46,56,53,39,56,52,22,70,72,40,96,86,43,57,42,66,56,55,50,49,53,52,52,51,53,51,54,51,52,57,55,52,68,69,64,73,82,122